Protein AF-A0A4Q8QKI3-F1 (afdb_monomer)

Foldseek 3Di:
DPDDQAAQFDQDDDVVVNHGDGDWDKDWDWDDDPVGIDTPDIDTAHDQVQQVDVVSCVSNVHDPPDDHDDDDD

Secondary structure (DSSP, 8-state):
--SS-STT-EEEEEGGGTEEEEE-EEEEEEEEETTEEEEEEEEEE--HHHHT-HHHHHHTT--TT----PPP-

Solvent-accessible surface area (backbone atoms only — not comparable to full-atom values): 4730 Å² total; per-residue (Å²): 93,95,66,77,74,57,70,41,40,40,80,39,78,38,80,93,73,74,41,74,40,48,33,64,49,77,45,72,43,66,51,78,55,100,90,49,73,46,78,77,47,77,47,74,48,46,50,59,82,47,61,77,32,63,70,59,33,56,76,52,68,52,66,90,86,68,71,67,76,76,85,81,133

pLDDT: mean 92.35, std 5.84, range [61.31, 97.94]

Sequence (73 aa):
KQGKASCGVARQYTGSAGKITNCQIGVFAAYVSRHGHAFIDRALYLPKEWTDEPARLKAAHVPSDVSFATKPK

Structure (mmCIF, N/CA/C/O backbone):
data_AF-A0A4Q8QKI3-F1
#
_entry.id   AF-A0A4Q8QKI3-F1
#
loop_
_atom_site.group_PDB
_atom_site.id
_atom_site.type_symbol
_atom_site.label_atom_id
_atom_site.label_alt_id
_atom_site.label_comp_id
_atom_site.label_asym_id
_atom_site.label_entity_id
_atom_site.label_seq_id
_atom_site.pdbx_PDB_ins_code
_atom_site.Cartn_x
_atom_site.Cartn_y
_atom_site.Cartn_z
_atom_site.occupancy
_atom_site.B_iso_or_equiv
_atom_site.auth_seq_id
_atom_site.auth_comp_id
_atom_site.auth_asym_id
_atom_site.auth_atom_id
_atom_site.pdbx_PDB_model_num
ATOM 1 N N . LYS A 1 1 ? -6.571 13.191 2.689 1.00 76.56 1 LYS A N 1
ATOM 2 C CA . LYS A 1 1 ? -8.033 12.907 2.617 1.00 76.56 1 LYS A CA 1
ATOM 3 C C . LYS A 1 1 ? -8.625 13.189 3.996 1.00 76.56 1 LYS A C 1
ATOM 5 O O . LYS A 1 1 ? -7.930 12.946 4.966 1.00 76.56 1 LYS A O 1
ATOM 10 N N . GLN A 1 2 ? -9.844 13.718 4.126 1.00 76.50 2 GLN A N 1
ATOM 11 C CA . GLN A 1 2 ? -10.345 14.231 5.423 1.00 76.50 2 GLN A CA 1
ATOM 12 C C . GLN A 1 2 ? -11.430 13.356 6.096 1.00 76.50 2 GLN A C 1
ATOM 14 O O . GLN A 1 2 ? -11.900 13.699 7.169 1.00 76.50 2 GLN A O 1
ATOM 19 N N . GLY A 1 3 ? -11.802 12.207 5.516 1.00 84.44 3 GLY A N 1
ATOM 20 C CA . GLY A 1 3 ? -12.806 11.288 6.082 1.00 84.44 3 GLY A CA 1
ATOM 21 C C . GLY A 1 3 ? -12.251 9.900 6.416 1.00 84.44 3 GLY A C 1
ATOM 22 O O . GLY A 1 3 ? -11.056 9.662 6.255 1.00 84.44 3 GLY A O 1
ATOM 23 N N . LYS A 1 4 ? -13.135 8.984 6.838 1.00 85.31 4 LYS A N 1
ATOM 24 C CA . LYS A 1 4 ? -12.816 7.570 7.140 1.00 85.31 4 LYS A CA 1
ATOM 25 C C . LYS A 1 4 ? -13.208 6.583 6.032 1.00 85.31 4 LYS A C 1
ATOM 27 O O . LYS A 1 4 ? -12.763 5.440 6.053 1.00 85.31 4 LYS A O 1
ATOM 32 N N . ALA A 1 5 ? -14.028 7.029 5.078 1.00 87.31 5 ALA A N 1
ATOM 33 C CA . ALA A 1 5 ? -14.639 6.170 4.063 1.00 87.31 5 ALA A CA 1
ATOM 34 C C . ALA A 1 5 ? -13.722 5.857 2.868 1.00 87.31 5 ALA A C 1
ATOM 36 O O . ALA A 1 5 ? -13.894 4.837 2.214 1.00 87.31 5 ALA A O 1
ATOM 37 N N . SER A 1 6 ? -12.743 6.716 2.556 1.00 92.25 6 SER A N 1
ATOM 38 C CA . SER A 1 6 ? -11.812 6.445 1.451 1.00 92.25 6 SER A CA 1
ATOM 39 C C . SER A 1 6 ? -10.906 5.264 1.794 1.00 92.25 6 SER A C 1
ATOM 41 O O . SER A 1 6 ? -10.216 5.327 2.804 1.00 92.25 6 SER A O 1
ATOM 43 N N . CYS A 1 7 ? -10.881 4.234 0.943 1.00 94.25 7 CYS A N 1
ATOM 44 C CA . CYS A 1 7 ? -10.096 3.010 1.137 1.00 94.25 7 CYS A CA 1
ATOM 45 C C . CYS A 1 7 ? -8.657 3.286 1.616 1.00 94.25 7 CYS A C 1
ATOM 47 O O . CYS A 1 7 ? -7.973 4.132 1.042 1.00 94.25 7 CYS A O 1
ATOM 49 N N . GLY A 1 8 ? -8.192 2.615 2.670 1.00 94.44 8 GLY A N 1
ATOM 50 C CA . GLY A 1 8 ? -6.821 2.751 3.182 1.00 94.44 8 GLY A CA 1
ATOM 51 C C . GLY A 1 8 ? -6.463 4.120 3.781 1.00 94.44 8 GLY A C 1
ATOM 52 O O . GLY A 1 8 ? -5.288 4.385 4.033 1.00 94.44 8 GLY A O 1
ATOM 53 N N . VAL A 1 9 ? -7.435 5.019 3.994 1.00 95.44 9 VAL A N 1
ATOM 54 C CA . VAL A 1 9 ? -7.168 6.303 4.653 1.00 95.44 9 VAL A CA 1
ATOM 55 C C . VAL A 1 9 ? -6.976 6.110 6.155 1.00 95.44 9 VAL A C 1
ATOM 57 O O . VAL A 1 9 ? -7.855 5.588 6.840 1.00 95.44 9 VAL A O 1
ATOM 60 N N . ALA A 1 10 ? -5.840 6.561 6.664 1.00 94.56 10 ALA A N 1
ATOM 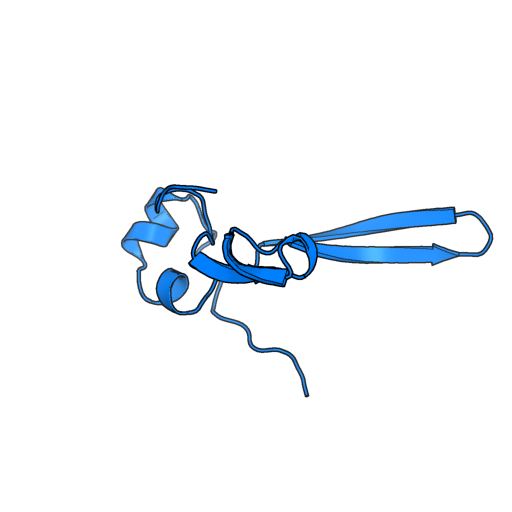61 C CA . ALA A 1 10 ? -5.530 6.536 8.086 1.00 94.56 10 ALA A CA 1
ATOM 62 C C . ALA A 1 10 ? -4.547 7.651 8.431 1.00 94.56 10 ALA A C 1
ATOM 64 O O . ALA A 1 10 ? -3.958 8.285 7.546 1.00 94.56 10 ALA A O 1
ATOM 65 N N . ARG A 1 11 ? -4.315 7.857 9.729 1.00 93.94 11 ARG A N 1
ATOM 66 C CA . ARG A 1 11 ? -3.231 8.722 10.196 1.00 93.94 11 ARG A CA 1
ATOM 67 C C . ARG A 1 11 ? -1.882 8.060 9.929 1.00 93.94 11 ARG A C 1
ATOM 69 O O . ARG A 1 11 ? -1.486 7.147 10.641 1.00 93.94 11 ARG A O 1
ATOM 76 N N . GLN A 1 12 ? -1.168 8.553 8.924 1.00 91.50 12 GLN A N 1
ATOM 77 C CA . GLN A 1 12 ? 0.130 8.023 8.511 1.00 91.50 12 GLN A CA 1
ATOM 78 C C . GLN A 1 12 ? 1.107 9.169 8.256 1.00 91.50 12 GLN A C 1
ATOM 80 O O . GLN A 1 12 ? 0.703 10.296 7.956 1.00 91.50 12 GLN A O 1
ATOM 85 N N . TYR A 1 13 ? 2.402 8.895 8.396 1.00 90.88 13 TYR A N 1
ATOM 86 C CA . TYR A 1 13 ? 3.421 9.854 7.989 1.00 90.88 13 TYR A CA 1
ATOM 87 C C . TYR A 1 13 ? 3.433 9.965 6.464 1.00 90.88 13 TYR A C 1
ATOM 89 O O . TYR A 1 13 ? 3.529 8.958 5.765 1.00 90.88 13 TYR A O 1
ATOM 97 N N . THR A 1 14 ? 3.362 11.187 5.947 1.00 86.06 14 THR A N 1
ATOM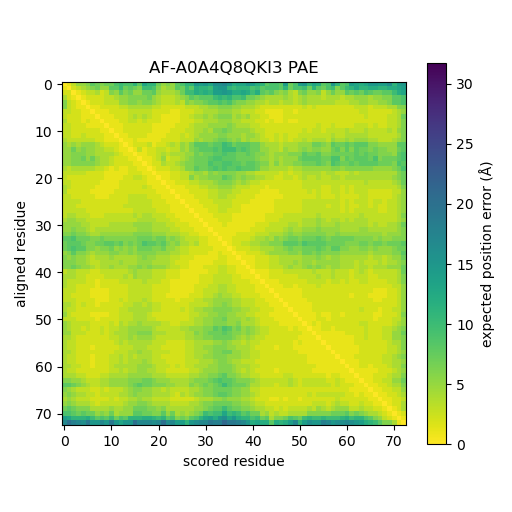 98 C CA . THR A 1 14 ? 3.549 11.460 4.520 1.00 86.06 14 THR A CA 1
ATOM 99 C C . THR A 1 14 ? 4.688 12.448 4.345 1.00 86.06 14 THR A C 1
ATOM 101 O O . THR A 1 14 ? 4.645 13.549 4.897 1.00 86.06 14 THR A O 1
ATOM 104 N N . GLY A 1 15 ? 5.697 12.064 3.560 1.00 87.62 15 GLY A N 1
ATOM 105 C CA . GLY A 1 15 ? 6.890 12.886 3.340 1.00 87.62 15 GLY A CA 1
ATOM 106 C C . GLY A 1 15 ? 6.555 14.268 2.776 1.00 87.62 15 GLY A C 1
ATOM 107 O O . GLY A 1 15 ? 7.102 15.263 3.231 1.00 87.62 15 GLY A O 1
ATOM 108 N N . SER A 1 16 ? 5.563 14.353 1.886 1.00 88.06 16 SER A N 1
ATOM 109 C CA . SER A 1 16 ? 5.113 15.620 1.294 1.00 88.06 16 SER A CA 1
ATOM 110 C C . SER A 1 16 ? 4.537 16.622 2.300 1.00 88.06 16 SER A C 1
ATOM 112 O O . SER A 1 16 ? 4.639 17.822 2.076 1.00 88.06 16 SER A O 1
ATOM 114 N N . ALA A 1 17 ? 3.938 16.160 3.405 1.00 88.25 17 ALA A N 1
ATOM 115 C CA . ALA A 1 17 ? 3.426 17.045 4.456 1.00 88.25 17 ALA A CA 1
ATOM 116 C C . ALA A 1 17 ? 4.384 17.170 5.650 1.00 88.25 17 ALA A C 1
ATOM 118 O O . ALA A 1 17 ? 4.091 17.930 6.573 1.00 88.25 17 ALA A O 1
ATOM 119 N N . GLY A 1 18 ? 5.467 16.383 5.680 1.00 93.81 18 GLY A N 1
ATOM 120 C CA . GLY A 1 18 ? 6.439 16.340 6.775 1.00 93.81 18 GLY A CA 1
ATOM 121 C C . GLY A 1 18 ? 5.867 15.903 8.128 1.00 93.81 18 GLY A C 1
ATOM 122 O O . GLY A 1 18 ? 6.509 16.097 9.156 1.00 93.81 18 GLY A O 1
ATOM 123 N N . LYS A 1 19 ? 4.649 15.348 8.164 1.00 94.31 19 LYS A N 1
ATOM 124 C CA . LYS A 1 19 ? 3.926 15.038 9.406 1.00 94.31 19 LYS A CA 1
ATOM 125 C C . LYS A 1 19 ? 2.970 13.867 9.248 1.00 94.31 19 LYS A C 1
ATOM 127 O O . LYS A 1 19 ? 2.626 13.459 8.138 1.00 94.31 19 LYS A O 1
ATOM 132 N N . ILE A 1 20 ? 2.490 13.370 10.386 1.00 93.94 20 ILE A N 1
ATOM 133 C CA . ILE A 1 20 ? 1.389 12.411 10.428 1.00 93.94 20 ILE A CA 1
ATOM 134 C C . ILE A 1 20 ? 0.083 13.146 10.148 1.00 93.94 20 ILE A C 1
ATOM 136 O O . ILE A 1 20 ? -0.344 14.007 10.923 1.00 93.94 20 ILE A O 1
ATOM 140 N N . THR A 1 21 ?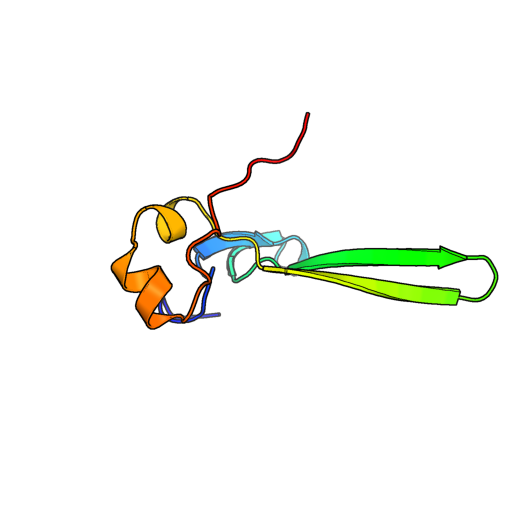 -0.586 12.767 9.069 1.00 94.38 21 THR A N 1
ATOM 141 C CA . THR A 1 21 ? -1.899 13.296 8.703 1.00 94.38 21 THR A CA 1
ATOM 142 C C . THR A 1 21 ? -2.780 12.185 8.156 1.00 94.38 21 THR A C 1
ATOM 144 O O . THR A 1 21 ? -2.318 11.074 7.918 1.00 94.38 21 THR A O 1
ATOM 147 N N . ASN A 1 22 ? -4.065 12.471 7.984 1.00 94.38 22 ASN A N 1
ATOM 148 C CA . ASN A 1 22 ? -4.986 11.519 7.393 1.00 94.38 22 ASN A CA 1
ATOM 149 C C . ASN A 1 22 ? -4.738 11.424 5.876 1.00 94.38 22 ASN A C 1
ATOM 151 O O . ASN A 1 22 ? -5.064 12.335 5.097 1.00 94.38 22 ASN A O 1
ATOM 155 N N . CYS A 1 23 ? -4.128 10.327 5.441 1.00 93.88 23 CYS A N 1
ATOM 156 C CA . CYS A 1 23 ? -3.753 10.106 4.050 1.00 93.88 23 CYS A CA 1
ATOM 157 C C . CYS A 1 23 ? -3.864 8.632 3.647 1.00 93.88 23 CYS A C 1
ATOM 159 O O . CYS A 1 23 ? -4.000 7.734 4.475 1.00 93.88 23 CYS A O 1
ATOM 161 N N . GLN A 1 24 ? -3.853 8.427 2.334 1.00 94.56 24 GLN A N 1
ATOM 162 C CA . GLN A 1 24 ? -3.699 7.125 1.699 1.00 94.56 24 GLN A CA 1
ATOM 163 C C . GLN A 1 24 ? -2.242 7.002 1.249 1.00 94.56 24 GLN A C 1
ATOM 165 O O . GLN A 1 24 ? -1.648 8.007 0.846 1.00 94.56 24 GLN A O 1
ATOM 170 N N . ILE A 1 25 ? -1.689 5.791 1.284 1.00 92.75 25 ILE A N 1
ATOM 171 C CA . ILE A 1 25 ? -0.345 5.507 0.774 1.00 92.75 25 ILE A CA 1
ATOM 172 C C . ILE A 1 25 ? -0.476 4.628 -0.468 1.00 92.75 25 ILE A C 1
ATOM 174 O O . ILE A 1 25 ? -0.921 3.486 -0.386 1.00 92.75 25 ILE A O 1
ATOM 178 N N . GLY A 1 26 ? -0.090 5.177 -1.619 1.00 93.75 26 GLY A N 1
ATOM 179 C CA . GLY A 1 26 ? 0.091 4.407 -2.847 1.00 93.75 26 GLY A CA 1
ATOM 180 C C . GLY A 1 26 ? 1.517 3.874 -2.933 1.00 93.75 26 GLY A C 1
ATOM 181 O O . GLY A 1 26 ? 2.468 4.605 -2.655 1.00 93.75 26 GLY A O 1
ATOM 182 N N . VAL A 1 27 ? 1.654 2.613 -3.323 1.00 92.88 27 VAL A N 1
ATOM 183 C CA . VAL A 1 27 ? 2.928 1.956 -3.621 1.00 92.88 27 VAL A CA 1
ATOM 184 C C . VAL A 1 27 ? 2.962 1.694 -5.120 1.00 92.88 27 VAL A C 1
ATOM 186 O O . VAL A 1 27 ? 2.002 1.166 -5.674 1.00 92.88 27 VAL A O 1
ATOM 189 N N . PHE A 1 28 ? 4.047 2.081 -5.782 1.00 94.56 28 PHE A N 1
ATOM 190 C CA . PHE A 1 28 ? 4.184 1.966 -7.231 1.00 94.56 28 PHE A CA 1
ATOM 191 C C . PHE A 1 28 ? 5.495 1.272 -7.567 1.00 94.56 28 PHE A C 1
ATOM 193 O O . PHE A 1 28 ? 6.538 1.625 -7.013 1.00 94.56 28 PHE A O 1
ATOM 200 N N . ALA A 1 29 ? 5.442 0.324 -8.498 1.00 96.38 29 ALA A N 1
ATOM 201 C CA . ALA A 1 29 ? 6.633 -0.224 -9.125 1.00 96.38 29 ALA A CA 1
ATOM 202 C C . ALA A 1 29 ? 6.848 0.491 -10.458 1.00 96.38 29 ALA A C 1
ATOM 204 O O . ALA A 1 29 ? 5.925 0.602 -11.270 1.00 96.38 29 ALA A O 1
ATOM 205 N N . ALA A 1 30 ? 8.064 0.977 -10.686 1.00 97.69 30 ALA A N 1
ATOM 206 C CA . ALA A 1 30 ? 8.452 1.602 -11.939 1.00 97.69 30 ALA A CA 1
ATOM 207 C C . ALA A 1 30 ? 9.572 0.799 -12.599 1.00 97.69 30 ALA A C 1
ATOM 209 O O . ALA A 1 30 ? 10.587 0.506 -11.968 1.00 97.69 30 ALA A O 1
ATOM 210 N N . TYR A 1 31 ? 9.394 0.480 -13.877 1.00 97.38 31 TYR A N 1
ATOM 211 C CA . TYR A 1 31 ? 10.477 0.021 -14.732 1.00 97.38 31 TYR A CA 1
ATOM 212 C C . TYR A 1 31 ? 11.288 1.230 -15.191 1.00 97.38 31 TYR A C 1
ATOM 214 O O . TYR A 1 31 ? 10.726 2.210 -15.687 1.00 97.38 31 TYR A O 1
ATOM 222 N N . VAL A 1 32 ? 12.606 1.157 -15.020 1.00 97.94 32 VAL A N 1
ATOM 223 C CA . VAL A 1 32 ? 13.541 2.239 -15.329 1.00 97.94 32 VAL A CA 1
ATOM 224 C C . VAL A 1 32 ? 14.586 1.733 -16.310 1.00 97.94 32 VAL A C 1
ATOM 226 O O . VAL A 1 32 ? 15.209 0.697 -16.088 1.00 97.94 32 VAL A O 1
ATOM 229 N N . SER A 1 33 ? 14.793 2.475 -17.395 1.00 97.25 33 SER A N 1
ATOM 230 C CA . SER A 1 33 ? 15.803 2.168 -18.406 1.00 97.25 33 SER A CA 1
ATOM 231 C C . SER A 1 33 ? 16.423 3.444 -18.970 1.00 97.25 33 SER A C 1
ATOM 233 O O . SER A 1 33 ? 15.916 4.545 -18.764 1.00 97.25 33 SER A O 1
ATOM 235 N N . ARG A 1 34 ? 17.467 3.290 -19.792 1.00 97.75 34 ARG A N 1
ATOM 236 C CA . ARG A 1 34 ? 18.055 4.407 -20.553 1.00 97.75 34 ARG A CA 1
ATOM 237 C C . ARG A 1 34 ? 17.068 5.109 -21.499 1.00 97.75 34 ARG A C 1
ATOM 239 O O . ARG A 1 34 ? 17.344 6.215 -21.938 1.00 97.75 34 ARG A O 1
ATOM 246 N N . HIS A 1 35 ? 15.958 4.456 -21.850 1.00 96.50 35 HIS A N 1
ATOM 247 C CA . HIS A 1 35 ? 14.952 4.985 -22.775 1.00 96.50 35 HIS A CA 1
ATOM 248 C C . HIS A 1 35 ? 13.792 5.690 -22.064 1.00 96.50 35 HIS A C 1
ATOM 250 O O . HIS A 1 35 ? 12.919 6.237 -22.732 1.00 96.50 35 HIS A O 1
ATOM 256 N N . GLY A 1 36 ? 13.759 5.670 -20.730 1.00 97.00 36 GLY A N 1
ATOM 257 C CA . GLY A 1 36 ? 12.674 6.257 -19.958 1.00 97.00 36 GLY A CA 1
ATOM 258 C C . GLY A 1 36 ? 12.215 5.379 -18.799 1.00 97.00 36 GLY A C 1
ATOM 259 O O . GLY A 1 36 ? 12.828 4.360 -18.466 1.00 97.00 36 GLY A O 1
ATOM 260 N N . HIS A 1 37 ? 11.127 5.824 -18.175 1.00 97.12 37 HIS A N 1
ATOM 261 C CA . HIS A 1 37 ? 10.578 5.273 -16.943 1.00 97.12 37 HIS A CA 1
ATOM 262 C C . HIS A 1 37 ? 9.068 5.081 -17.112 1.00 97.12 37 HIS A C 1
ATOM 264 O O . HIS A 1 37 ? 8.392 5.974 -17.627 1.00 97.12 37 HIS A O 1
ATOM 270 N N . ALA A 1 38 ? 8.534 3.947 -16.663 1.00 97.31 38 ALA A N 1
ATOM 271 C CA . ALA A 1 38 ? 7.100 3.661 -16.717 1.00 97.31 38 ALA A CA 1
ATOM 272 C C . ALA A 1 38 ? 6.638 2.928 -15.456 1.00 97.31 38 ALA A C 1
ATOM 274 O O . ALA A 1 38 ? 7.341 2.051 -14.958 1.00 97.31 38 ALA A O 1
ATOM 275 N N . PHE A 1 39 ? 5.446 3.256 -14.951 1.00 97.19 39 PHE A N 1
ATOM 276 C CA . PHE A 1 39 ? 4.816 2.459 -13.901 1.00 97.19 39 PHE A CA 1
ATOM 277 C C . PHE A 1 39 ? 4.363 1.117 -14.471 1.00 97.19 39 PHE A C 1
ATOM 279 O O . PHE A 1 39 ? 3.660 1.079 -15.478 1.00 97.19 39 PHE A O 1
ATOM 286 N N . ILE A 1 40 ? 4.766 0.034 -13.814 1.00 97.12 40 ILE A N 1
ATOM 287 C CA . ILE A 1 40 ? 4.421 -1.340 -14.198 1.00 97.12 40 ILE A CA 1
ATOM 288 C C . ILE A 1 40 ? 3.467 -1.998 -13.206 1.00 97.12 40 ILE A C 1
ATOM 290 O O . ILE A 1 40 ? 2.782 -2.947 -13.569 1.00 97.12 40 ILE A O 1
ATOM 294 N N . ASP A 1 41 ? 3.397 -1.485 -11.977 1.00 96.75 41 ASP A N 1
ATOM 295 C CA . ASP A 1 41 ? 2.469 -1.981 -10.969 1.00 96.75 41 ASP A CA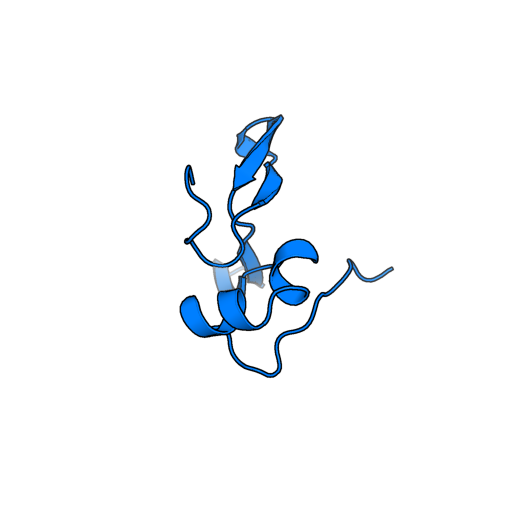 1
ATOM 296 C C . ASP A 1 41 ? 2.070 -0.877 -9.984 1.00 96.75 41 ASP A C 1
ATOM 298 O O . ASP A 1 41 ? 2.768 0.135 -9.817 1.00 96.75 41 ASP A O 1
ATOM 302 N N . ARG A 1 42 ? 0.928 -1.080 -9.334 1.00 94.75 42 ARG A N 1
ATOM 303 C CA . ARG A 1 42 ? 0.355 -0.192 -8.329 1.00 94.75 42 ARG A CA 1
ATOM 304 C C . ARG A 1 42 ? -0.387 -0.983 -7.259 1.00 94.75 42 ARG A C 1
ATOM 306 O O . ARG A 1 42 ? -1.259 -1.793 -7.553 1.00 94.75 42 ARG A O 1
ATOM 313 N N . ALA A 1 43 ? -0.157 -0.617 -6.009 1.00 93.94 43 ALA A N 1
ATOM 314 C CA . ALA A 1 43 ? -0.914 -1.103 -4.870 1.00 93.94 43 ALA A CA 1
ATOM 315 C C . ALA A 1 43 ? -1.335 0.058 -3.964 1.00 93.94 43 ALA A C 1
ATOM 317 O O . ALA A 1 43 ? -0.665 1.089 -3.869 1.00 93.94 43 ALA A O 1
ATOM 318 N N . LEU A 1 44 ? -2.460 -0.119 -3.277 1.00 94.25 44 LEU A N 1
ATOM 319 C CA . LEU A 1 44 ? -2.879 0.752 -2.188 1.00 94.25 44 LEU A CA 1
ATOM 320 C C . LEU A 1 44 ? -2.536 0.054 -0.875 1.00 94.25 44 LEU A C 1
ATOM 322 O O . LEU A 1 44 ? -3.043 -1.031 -0.602 1.00 94.25 44 LEU A O 1
ATOM 326 N N . TYR A 1 45 ? -1.688 0.675 -0.063 1.00 93.62 45 TYR A N 1
ATOM 327 C CA . TYR A 1 45 ? -1.359 0.137 1.248 1.00 93.62 45 TYR A CA 1
ATOM 328 C C . TYR A 1 45 ? -2.553 0.285 2.196 1.00 93.62 45 TYR A C 1
ATOM 330 O O . TYR A 1 45 ? -3.077 1.390 2.372 1.00 93.62 45 TYR A O 1
ATOM 338 N N . LEU A 1 46 ? -2.964 -0.824 2.816 1.00 95.50 46 LEU A N 1
ATOM 339 C CA . LEU A 1 46 ? -3.996 -0.844 3.848 1.00 95.50 46 LEU A CA 1
ATOM 340 C C . LEU A 1 46 ? -3.346 -0.962 5.233 1.00 95.50 46 LEU A C 1
ATOM 342 O O . LEU A 1 46 ? -2.719 -1.980 5.526 1.00 95.50 46 LEU A O 1
ATOM 346 N N . PRO A 1 47 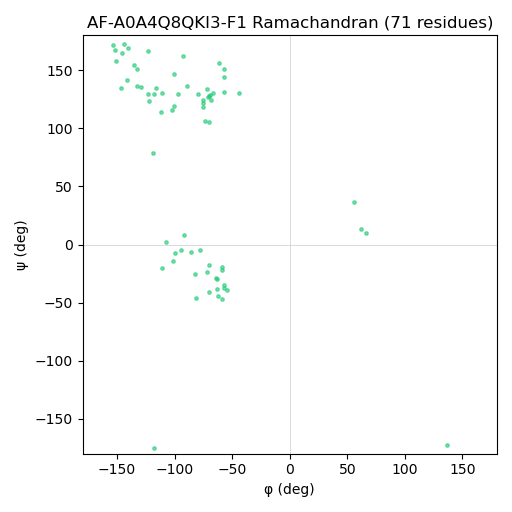? -3.485 0.059 6.096 1.00 94.06 47 PRO A N 1
ATOM 347 C CA . PRO A 1 47 ? -3.044 -0.008 7.486 1.00 94.06 47 PRO A CA 1
ATOM 348 C C . PRO A 1 47 ? -3.771 -1.112 8.258 1.00 94.06 47 PRO A C 1
ATOM 350 O O . PRO A 1 47 ? -4.903 -1.454 7.930 1.00 94.06 47 PRO A O 1
ATOM 353 N N . LYS A 1 48 ? -3.170 -1.609 9.343 1.00 93.62 48 LYS A N 1
ATOM 354 C CA . LYS A 1 48 ? -3.761 -2.684 10.154 1.00 93.62 48 LYS A CA 1
ATOM 355 C C . LYS A 1 48 ? -5.182 -2.366 10.649 1.00 93.62 48 LYS A C 1
ATOM 357 O O . LYS A 1 48 ? -6.061 -3.212 10.581 1.00 93.62 48 LYS A O 1
ATOM 362 N N . GLU A 1 49 ? -5.436 -1.116 11.043 1.00 93.62 49 GLU A N 1
ATOM 363 C CA . GLU A 1 49 ? -6.777 -0.654 11.445 1.00 93.62 49 GLU A CA 1
ATOM 364 C C . GLU A 1 49 ? -7.849 -0.814 10.351 1.00 93.62 49 GLU A C 1
ATOM 366 O O . GLU A 1 49 ? -9.030 -0.865 10.660 1.00 93.62 49 GLU A O 1
ATOM 371 N N . TRP A 1 50 ? -7.464 -0.900 9.074 1.00 94.94 50 TRP A N 1
ATOM 372 C CA . TRP A 1 50 ? -8.392 -1.203 7.985 1.00 94.94 50 TRP A CA 1
ATOM 373 C C . TRP A 1 50 ? -8.654 -2.697 7.865 1.00 94.94 50 TRP A C 1
ATOM 375 O O . TRP A 1 50 ? -9.797 -3.108 7.693 1.00 94.94 50 TRP A O 1
ATOM 385 N N . THR A 1 51 ? -7.596 -3.504 7.920 1.00 94.31 51 THR A N 1
ATOM 386 C CA . THR A 1 51 ? -7.693 -4.957 7.729 1.00 94.31 51 THR A CA 1
ATOM 387 C C . THR A 1 51 ? -8.358 -5.658 8.909 1.00 94.31 51 THR A C 1
ATOM 389 O O . THR A 1 51 ? -8.954 -6.713 8.722 1.00 94.31 51 THR A O 1
ATOM 392 N N . ASP A 1 52 ? -8.321 -5.045 10.094 1.00 94.50 52 ASP A N 1
ATOM 393 C CA . ASP A 1 52 ? -9.012 -5.520 11.297 1.00 94.50 52 ASP A CA 1
ATOM 394 C C . ASP A 1 52 ? -10.531 -5.199 11.276 1.00 94.50 52 ASP A C 1
ATOM 396 O O . ASP A 1 52 ? -11.270 -5.643 12.154 1.00 94.50 52 ASP A O 1
ATOM 400 N N . GLU A 1 53 ? -11.031 -4.474 10.261 1.00 94.38 53 GLU A N 1
ATOM 401 C CA . GLU A 1 53 ? -12.448 -4.116 10.086 1.00 94.38 53 GLU A CA 1
ATOM 402 C C . GLU A 1 53 ? -13.048 -4.692 8.773 1.00 94.38 53 GLU A C 1
ATOM 404 O O . GLU A 1 53 ? -13.252 -3.958 7.797 1.00 94.38 53 GLU A O 1
ATOM 409 N N . PRO A 1 54 ? -13.423 -5.989 8.706 1.00 92.50 54 PRO A N 1
ATOM 410 C CA . PRO A 1 54 ? -13.910 -6.619 7.468 1.00 92.50 54 PRO A CA 1
ATOM 411 C C . PRO A 1 54 ? -15.135 -5.937 6.837 1.00 92.50 54 PRO A C 1
ATOM 413 O O . PRO A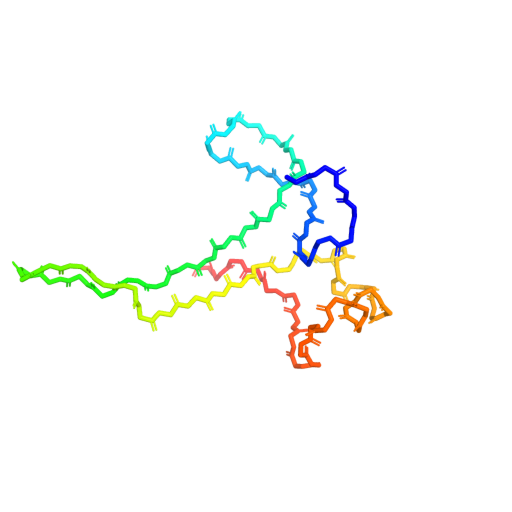 1 54 ? -15.254 -5.855 5.614 1.00 92.50 54 PRO A O 1
ATOM 416 N N . ALA A 1 55 ? -16.044 -5.402 7.660 1.00 93.56 55 ALA A N 1
ATOM 417 C CA . ALA A 1 55 ? -17.208 -4.657 7.176 1.00 93.56 55 ALA A CA 1
ATOM 418 C C . ALA A 1 55 ? -16.800 -3.385 6.414 1.00 93.56 55 ALA A C 1
ATOM 420 O O . ALA A 1 55 ? -17.390 -3.052 5.384 1.00 93.56 55 ALA A O 1
ATOM 421 N N . ARG A 1 56 ? -15.752 -2.706 6.889 1.00 93.75 56 ARG A N 1
ATOM 422 C CA . ARG A 1 56 ? -15.194 -1.502 6.270 1.00 93.75 56 ARG A CA 1
ATOM 423 C C . ARG A 1 56 ? -14.492 -1.830 4.953 1.00 93.75 56 ARG A C 1
ATOM 425 O O . ARG A 1 56 ? -14.690 -1.112 3.974 1.00 93.75 56 ARG A O 1
ATOM 432 N N . LEU A 1 57 ? -13.742 -2.934 4.903 1.00 94.69 57 LEU A N 1
ATOM 433 C CA . LEU A 1 57 ? -13.133 -3.448 3.669 1.00 94.69 57 LEU A CA 1
ATOM 434 C C . LEU A 1 57 ? -14.191 -3.757 2.606 1.00 94.69 57 LEU A C 1
ATOM 436 O O . LEU A 1 57 ? -14.072 -3.302 1.467 1.00 94.69 57 LEU A O 1
ATOM 440 N N . LYS A 1 58 ? -15.267 -4.449 2.997 1.00 94.44 58 LYS A N 1
ATOM 441 C CA . LYS A 1 58 ? -16.384 -4.774 2.104 1.00 94.44 58 LYS A CA 1
ATOM 442 C C . LYS A 1 58 ? -17.083 -3.519 1.579 1.00 94.44 58 LYS A C 1
ATOM 444 O O . LYS A 1 58 ? -17.340 -3.429 0.383 1.00 94.44 58 LYS A O 1
ATOM 449 N N . ALA A 1 59 ? -17.350 -2.540 2.446 1.00 94.19 59 ALA A N 1
ATOM 450 C CA . ALA A 1 59 ? -17.965 -1.270 2.052 1.00 94.19 59 ALA A CA 1
ATOM 451 C C . ALA A 1 59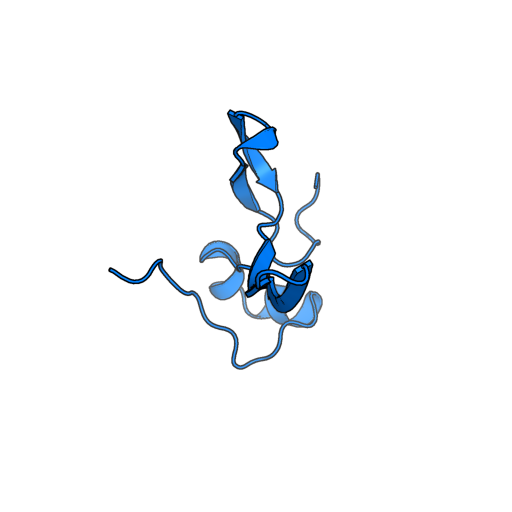 ? -17.083 -0.449 1.092 1.00 94.19 59 ALA A C 1
ATOM 453 O O . ALA A 1 59 ? -17.599 0.296 0.264 1.00 94.19 59 ALA A O 1
ATOM 454 N N . ALA A 1 60 ? -15.759 -0.596 1.185 1.00 93.88 60 ALA A N 1
ATOM 455 C CA . ALA A 1 60 ? -14.794 0.035 0.287 1.00 93.88 60 ALA A CA 1
ATOM 456 C C . ALA A 1 60 ? -14.418 -0.835 -0.930 1.00 93.88 60 ALA A C 1
ATOM 458 O O . ALA A 1 60 ? -13.506 -0.461 -1.667 1.00 93.88 60 ALA A O 1
ATOM 459 N N . HIS A 1 61 ? -15.103 -1.968 -1.139 1.00 94.00 61 HIS A N 1
ATOM 460 C CA . HIS A 1 61 ? -14.873 -2.915 -2.236 1.00 94.00 61 HIS A CA 1
ATOM 461 C C . HIS A 1 61 ? -13.434 -3.450 -2.319 1.00 94.00 61 HIS A C 1
ATOM 463 O O . HIS A 1 61 ? -12.898 -3.663 -3.407 1.00 94.00 61 HIS A O 1
ATOM 469 N N . VAL A 1 62 ? -12.798 -3.666 -1.168 1.00 94.38 62 VAL A N 1
ATOM 470 C CA . VAL A 1 62 ? -11.474 -4.291 -1.110 1.00 94.38 62 VAL A CA 1
ATOM 471 C C . VAL A 1 62 ? -11.596 -5.788 -1.437 1.00 94.38 62 VAL A C 1
ATOM 473 O O . VAL A 1 62 ? -12.489 -6.443 -0.889 1.00 94.38 62 VAL A O 1
ATOM 476 N N . PRO A 1 63 ? -10.723 -6.347 -2.298 1.00 93.88 63 PRO A N 1
ATOM 477 C CA . PRO A 1 63 ? -10.661 -7.788 -2.541 1.00 93.88 63 PRO A CA 1
ATOM 478 C C . PRO A 1 63 ? -10.421 -8.593 -1.252 1.00 93.88 63 PRO A C 1
ATOM 480 O O . PRO A 1 63 ? -9.712 -8.151 -0.349 1.00 93.88 63 PRO A O 1
ATOM 483 N N . SER A 1 64 ? -11.027 -9.777 -1.147 1.00 91.44 64 SER A N 1
ATOM 484 C CA . SER A 1 64 ? -11.040 -10.581 0.087 1.00 91.44 64 SER A CA 1
ATOM 485 C C . SER A 1 64 ? -9.693 -11.205 0.461 1.00 91.44 64 SER A C 1
ATOM 487 O O . SER A 1 64 ? -9.520 -11.648 1.592 1.00 91.44 64 SER A O 1
ATOM 489 N N . ASP A 1 65 ? -8.766 -11.280 -0.487 1.00 91.75 65 ASP A N 1
ATOM 490 C CA . ASP A 1 65 ? -7.410 -11.808 -0.329 1.00 91.75 65 ASP A CA 1
ATOM 491 C C . ASP A 1 65 ? -6.411 -10.760 0.190 1.00 91.75 65 ASP A C 1
ATOM 493 O O . ASP A 1 65 ? -5.269 -11.092 0.518 1.00 91.75 65 ASP A O 1
ATOM 497 N N . VAL A 1 66 ? -6.827 -9.495 0.317 1.00 92.81 66 VAL A N 1
ATOM 498 C CA . VAL A 1 66 ? -5.968 -8.431 0.841 1.00 92.81 66 VAL A CA 1
ATOM 499 C C . VAL A 1 66 ? -5.824 -8.564 2.356 1.00 92.81 66 VAL A C 1
ATOM 501 O O . VAL A 1 66 ? -6.794 -8.480 3.108 1.00 92.81 66 VAL A O 1
ATOM 504 N N . SER A 1 67 ? -4.580 -8.696 2.811 1.00 93.25 67 SER A N 1
ATOM 505 C CA . SER A 1 67 ? -4.203 -8.718 4.226 1.00 93.25 67 SER A CA 1
ATOM 506 C C . SER A 1 67 ? -3.181 -7.626 4.548 1.00 93.25 67 SER A C 1
ATOM 508 O O . SER A 1 67 ? -2.610 -6.991 3.658 1.00 93.25 67 SER A O 1
ATOM 510 N N . PHE A 1 68 ? -2.972 -7.369 5.839 1.00 94.56 68 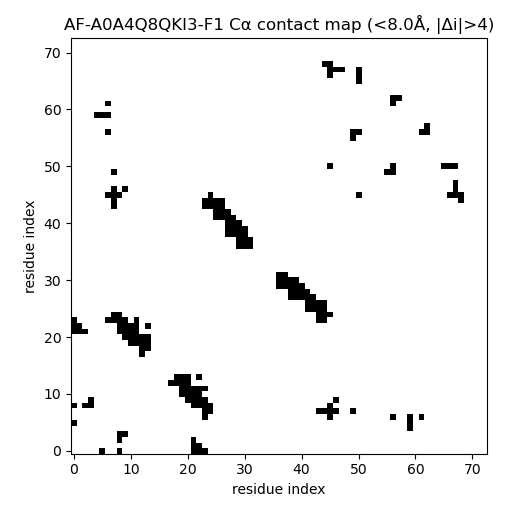PHE A N 1
ATOM 511 C CA . PHE A 1 68 ? -1.985 -6.392 6.285 1.00 94.56 68 PHE A CA 1
ATOM 512 C C . PHE A 1 68 ? -0.569 -6.861 5.940 1.00 94.56 68 PHE A C 1
ATOM 514 O O . PHE A 1 68 ? -0.182 -7.973 6.291 1.00 94.56 68 PHE A O 1
ATOM 521 N N . ALA A 1 69 ? 0.225 -5.987 5.321 1.00 92.25 69 ALA A N 1
ATOM 522 C CA . ALA A 1 69 ? 1.615 -6.264 4.976 1.00 92.25 69 ALA A CA 1
ATOM 523 C C . ALA A 1 69 ? 2.560 -5.328 5.734 1.00 92.25 69 ALA A C 1
ATOM 525 O O . ALA A 1 69 ? 2.348 -4.120 5.783 1.00 92.25 69 ALA A O 1
ATOM 526 N N . THR A 1 70 ? 3.644 -5.855 6.298 1.00 90.75 70 THR A N 1
ATOM 527 C CA . THR A 1 70 ? 4.736 -5.025 6.823 1.00 90.75 70 THR A CA 1
ATOM 528 C C . THR A 1 70 ? 5.801 -4.820 5.757 1.00 90.75 70 THR A C 1
ATOM 530 O O . THR A 1 70 ? 5.890 -5.580 4.794 1.00 90.75 70 THR A O 1
ATOM 533 N N . LYS A 1 71 ? 6.664 -3.817 5.941 1.00 81.56 71 LYS A N 1
ATOM 534 C CA . LYS A 1 71 ? 7.873 -3.714 5.120 1.00 81.56 71 LYS A CA 1
ATOM 535 C C . LYS A 1 71 ? 8.694 -5.011 5.254 1.00 81.56 71 LYS A C 1
ATOM 537 O O . LYS A 1 71 ? 8.895 -5.449 6.392 1.00 81.56 71 LYS A O 1
ATOM 542 N N . PRO A 1 72 ? 9.145 -5.617 4.141 1.00 77.31 72 PRO A N 1
ATOM 543 C CA . PRO A 1 72 ? 10.124 -6.699 4.179 1.00 77.31 72 PRO A CA 1
ATOM 544 C C . PRO A 1 72 ? 11.398 -6.227 4.891 1.00 77.31 72 PRO A C 1
ATOM 546 O O . PRO A 1 72 ? 11.691 -5.028 4.886 1.00 77.31 72 PRO A O 1
ATOM 549 N N . LYS A 1 73 ? 12.116 -7.157 5.526 1.00 61.31 73 LYS A N 1
ATOM 550 C CA . LYS A 1 73 ? 13.430 -6.879 6.119 1.00 61.31 73 LYS A CA 1
ATOM 551 C C . LYS A 1 73 ? 14.499 -6.725 5.047 1.00 61.31 73 LYS A C 1
ATOM 553 O O . LYS A 1 73 ? 14.389 -7.437 4.026 1.0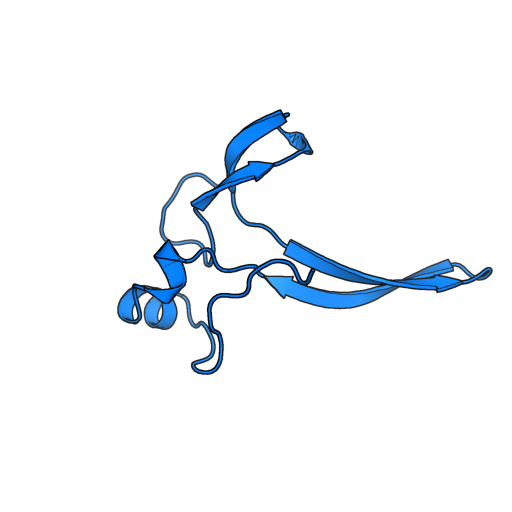0 61.31 73 LYS A O 1
#

Nearest PDB structures (foldseek):
  8cml-assembly1_B  TM=4.937E-01  e=4.788E+00  Homo sapiens
  7ad7-assembly1_A  TM=5.084E-01  e=7.541E+00  Homo sapiens
  8coe-assembly1_A  TM=3.443E-01  e=2.502E+00  Homo sapiens
  5hcd-assembly1_A  TM=3.485E-01  e=5.109E+00  Homo sapiens
  5hce-assembly1_A  TM=3.465E-01  e=5.109E+00  Homo sapiens

Mean predicted aligned error: 3.83 Å

Radius of gyration: 14.39 Å; Cα contacts (8 Å, |Δi|>4): 101; chains: 1; bounding box: 36×29×34 Å